Protein AF-A0A7D9DX71-F1 (afdb_monomer)

Secondary structure (DSSP, 8-state):
-PPP------HHHHHHHHHHHHH-S--PPP-PPPPHHHHHHHHHHHHHTT--SS---HHHHHHHHHHHHTT-HHHHHHHHS--

pLDDT: mean 82.59, std 16.53, range [29.05, 97.19]

Radius of gyration: 17.15 Å; Cα contacts (8 Å, |Δi|>4): 45; chains: 1; bounding box: 37×24×43 Å

Solvent-accessible surface area (backbone atoms only — not comparable to full-atom values): 5310 Å² total; per-residue (Å²): 134,85,74,81,81,78,75,75,78,54,62,63,75,75,46,30,75,70,42,49,65,69,69,54,89,80,83,89,80,88,82,78,60,54,50,72,68,56,45,53,51,51,52,52,49,36,54,76,69,64,36,47,91,59,91,85,44,76,69,62,50,49,54,52,47,41,67,76,30,70,34,30,65,71,47,47,47,64,72,42,45,82,128

Structure (mmCIF, N/CA/C/O backbone):
data_AF-A0A7D9DX71-F1
#
_entry.id   AF-A0A7D9DX71-F1
#
loop_
_atom_site.group_PDB
_atom_site.id
_atom_site.type_symbol
_atom_site.label_atom_id
_atom_site.label_alt_id
_atom_site.label_comp_id
_atom_site.label_asym_id
_atom_site.label_entity_id
_atom_site.label_seq_id
_atom_site.pdbx_PDB_ins_code
_atom_site.Cartn_x
_atom_site.Cartn_y
_atom_site.Cartn_z
_atom_site.occupancy
_atom_site.B_iso_or_equiv
_atom_site.auth_seq_id
_atom_site.auth_comp_id
_atom_site.auth_asym_id
_atom_site.auth_atom_id
_atom_site.pdbx_PDB_model_num
ATOM 1 N N . MET A 1 1 ? 18.040 -0.307 16.021 1.00 34.16 1 MET A N 1
ATOM 2 C CA . MET A 1 1 ? 16.701 -0.148 15.421 1.00 34.16 1 MET A CA 1
ATOM 3 C C . MET A 1 1 ? 16.857 -0.489 13.952 1.00 34.16 1 MET A C 1
ATOM 5 O O . MET A 1 1 ? 17.311 0.343 13.177 1.00 34.16 1 MET A O 1
ATOM 9 N N . GLU A 1 2 ? 16.666 -1.763 13.621 1.00 29.05 2 GLU A N 1
ATOM 10 C CA . GLU A 1 2 ? 16.831 -2.265 12.258 1.00 29.05 2 GLU A CA 1
ATOM 11 C C . GLU A 1 2 ? 15.687 -1.712 11.410 1.00 29.05 2 GLU A C 1
ATOM 13 O O . GLU A 1 2 ? 14.514 -1.938 11.701 1.00 29.05 2 G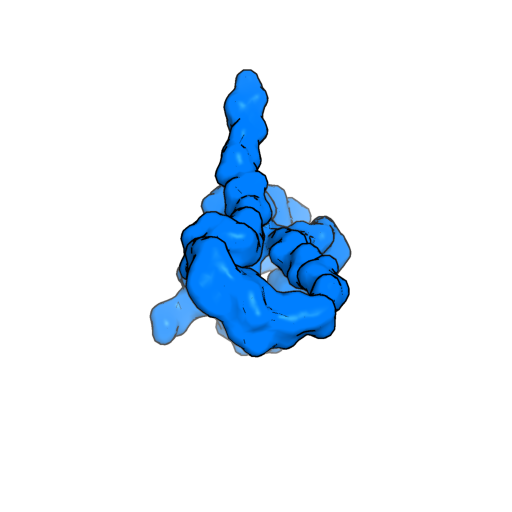LU A O 1
ATOM 18 N N . ARG A 1 3 ? 16.032 -0.897 10.410 1.00 32.56 3 ARG A N 1
ATOM 19 C CA . ARG A 1 3 ? 15.076 -0.454 9.397 1.00 32.56 3 ARG A CA 1
ATOM 20 C C . ARG A 1 3 ? 14.655 -1.702 8.633 1.00 32.56 3 ARG A C 1
ATOM 22 O O . ARG A 1 3 ? 15.525 -2.411 8.130 1.00 32.56 3 ARG A O 1
ATOM 29 N N . ALA A 1 4 ? 13.354 -1.978 8.578 1.00 34.28 4 ALA A N 1
ATOM 30 C CA . ALA A 1 4 ? 12.823 -3.023 7.720 1.00 34.28 4 ALA A CA 1
ATOM 31 C C . ALA A 1 4 ? 13.376 -2.793 6.306 1.00 34.28 4 ALA A C 1
ATOM 33 O O . ALA A 1 4 ? 13.187 -1.729 5.717 1.00 34.28 4 ALA A O 1
ATOM 34 N N . PHE A 1 5 ? 14.147 -3.759 5.808 1.00 38.56 5 PHE A N 1
ATOM 35 C CA . PHE A 1 5 ? 14.641 -3.761 4.440 1.00 38.56 5 PHE A CA 1
ATOM 36 C C . PHE A 1 5 ? 13.421 -3.844 3.521 1.00 38.56 5 PHE A C 1
ATOM 38 O O . PHE A 1 5 ? 12.841 -4.915 3.336 1.00 38.56 5 PHE A O 1
ATOM 45 N N . CYS A 1 6 ? 13.003 -2.711 2.964 1.00 41.09 6 CYS A N 1
ATOM 46 C CA . CYS A 1 6 ? 12.154 -2.724 1.791 1.00 41.09 6 CYS A CA 1
ATOM 47 C C . CYS A 1 6 ? 13.066 -2.979 0.590 1.00 41.09 6 CYS A C 1
ATOM 49 O O . CYS A 1 6 ? 13.787 -2.098 0.125 1.00 41.09 6 CYS A O 1
ATOM 51 N N . SER A 1 7 ? 13.119 -4.232 0.148 1.00 47.78 7 SER A N 1
ATOM 52 C CA . SER A 1 7 ? 13.710 -4.575 -1.136 1.00 47.78 7 SER A CA 1
ATOM 53 C C . SER A 1 7 ? 12.766 -4.069 -2.220 1.00 47.78 7 SER A C 1
ATOM 55 O O . SER A 1 7 ? 11.820 -4.770 -2.583 1.00 47.78 7 SER A O 1
ATOM 57 N N . SER A 1 8 ? 13.017 -2.867 -2.738 1.00 52.75 8 SER A N 1
ATOM 58 C CA . SER A 1 8 ? 12.534 -2.507 -4.065 1.00 52.75 8 SER A CA 1
ATOM 59 C C . SER A 1 8 ? 12.967 -3.631 -5.007 1.00 52.75 8 SER A C 1
ATOM 61 O O . SER A 1 8 ? 14.146 -3.988 -5.097 1.00 52.75 8 SER A O 1
ATOM 63 N N . TYR A 1 9 ? 11.996 -4.317 -5.605 1.00 61.78 9 TYR A N 1
ATOM 64 C CA . TYR A 1 9 ? 12.306 -5.447 -6.465 1.00 61.78 9 TYR A CA 1
ATOM 65 C C . TYR A 1 9 ? 13.118 -4.933 -7.648 1.00 61.78 9 TYR A C 1
ATOM 67 O O . TYR A 1 9 ? 12.618 -4.183 -8.486 1.00 61.78 9 TYR A O 1
ATOM 75 N N . ASN A 1 10 ? 14.385 -5.332 -7.723 1.00 70.56 10 ASN A N 1
ATOM 76 C CA . ASN A 1 10 ? 15.208 -4.974 -8.859 1.00 70.56 10 ASN A CA 1
ATOM 77 C C . ASN A 1 10 ? 14.663 -5.729 -10.079 1.00 70.56 10 ASN A C 1
ATOM 79 O O . ASN A 1 10 ? 14.779 -6.952 -10.174 1.00 70.56 10 ASN A O 1
ATOM 83 N N . HIS A 1 11 ? 14.041 -5.006 -11.008 1.00 70.81 11 HIS A N 1
ATOM 84 C CA . HIS A 1 11 ? 13.423 -5.582 -12.201 1.00 70.81 11 HIS A CA 1
ATOM 85 C C . HIS A 1 11 ? 14.416 -6.424 -13.026 1.00 70.81 11 HIS A C 1
ATOM 87 O O . HIS A 1 11 ? 14.006 -7.392 -13.660 1.00 70.81 11 HIS A O 1
ATOM 93 N N . VAL A 1 12 ? 15.725 -6.136 -12.958 1.00 75.31 12 VAL A N 1
ATOM 94 C CA . VAL A 1 12 ? 16.781 -6.943 -13.593 1.00 75.31 12 VAL A CA 1
ATOM 95 C C . VAL A 1 12 ? 16.860 -8.337 -12.968 1.00 75.31 12 VAL A C 1
ATOM 97 O O . VAL A 1 12 ? 17.061 -9.323 -13.674 1.00 75.31 12 VAL A O 1
ATOM 100 N N . GLN A 1 13 ? 16.664 -8.450 -11.652 1.00 82.06 13 GLN A N 1
ATOM 101 C CA . GLN A 1 13 ? 16.634 -9.740 -10.957 1.00 82.06 13 GLN A CA 1
ATOM 102 C C . GLN A 1 13 ? 15.360 -10.529 -11.278 1.00 82.06 13 GLN A C 1
ATOM 104 O O . GLN A 1 13 ? 15.431 -11.744 -11.466 1.00 82.06 13 GLN A O 1
ATOM 109 N N . LEU A 1 14 ? 14.211 -9.851 -11.373 1.00 84.81 14 LEU A N 1
ATOM 110 C CA . LEU A 1 14 ? 12.929 -10.489 -11.693 1.00 84.81 14 LEU A CA 1
ATOM 111 C C . LEU A 1 14 ? 12.871 -10.987 -13.142 1.00 84.81 14 LEU A C 1
ATOM 113 O O . LEU A 1 14 ? 12.521 -12.138 -13.389 1.00 84.81 14 LEU A O 1
ATOM 117 N N . LEU A 1 15 ? 13.234 -10.130 -14.098 1.00 85.62 15 LEU A N 1
ATOM 118 C CA . LEU A 1 15 ? 13.162 -10.429 -15.530 1.00 85.62 15 LEU A CA 1
ATOM 119 C C . LEU A 1 15 ? 14.333 -11.293 -16.008 1.00 85.62 15 LEU A C 1
ATOM 121 O O . LEU A 1 15 ? 14.216 -11.993 -17.016 1.00 85.62 15 LEU A O 1
ATOM 125 N N . ARG A 1 16 ? 15.455 -11.265 -15.274 1.00 85.62 16 ARG A N 1
ATOM 126 C CA . ARG A 1 16 ? 16.741 -11.859 -15.663 1.00 85.62 16 ARG A CA 1
ATOM 127 C C . ARG A 1 16 ? 17.259 -11.276 -16.985 1.00 85.62 16 ARG A C 1
ATOM 129 O O . ARG A 1 16 ? 16.586 -10.511 -17.672 1.00 85.62 16 ARG A O 1
ATOM 136 N N . ALA A 1 17 ? 18.477 -11.657 -17.367 1.00 85.12 17 ALA A N 1
ATOM 137 C CA . ALA A 1 17 ? 19.133 -11.125 -18.566 1.00 85.12 17 ALA A CA 1
ATOM 138 C C . ALA A 1 17 ? 18.290 -11.291 -19.848 1.00 85.12 17 ALA A C 1
ATOM 140 O O . ALA A 1 17 ? 18.224 -10.372 -20.658 1.00 85.12 17 ALA A O 1
ATOM 141 N N . GLN A 1 18 ? 17.607 -12.432 -20.001 1.00 89.12 18 GLN A N 1
ATOM 142 C CA . GLN A 1 18 ? 16.773 -12.719 -21.172 1.00 89.12 18 GLN A CA 1
ATOM 143 C C . GLN A 1 18 ? 15.498 -11.864 -21.226 1.00 89.12 18 GLN A C 1
ATOM 145 O O . GLN A 1 18 ? 15.084 -11.438 -22.303 1.00 89.12 18 GLN A O 1
ATOM 150 N N . GLY A 1 19 ? 14.864 -11.602 -20.079 1.00 87.50 19 GLY A N 1
ATOM 151 C CA . GLY A 1 19 ? 13.684 -10.742 -20.032 1.00 87.50 19 GLY A CA 1
ATOM 152 C C . GLY A 1 19 ? 14.048 -9.292 -20.333 1.00 87.50 19 GLY A C 1
ATOM 153 O O . GLY A 1 19 ? 13.412 -8.669 -21.177 1.00 87.50 19 GLY A O 1
ATOM 154 N N . VAL A 1 20 ? 15.130 -8.786 -19.729 1.00 85.94 20 VAL A N 1
ATOM 155 C CA . VAL A 1 20 ? 15.616 -7.417 -19.972 1.00 85.94 20 VAL A CA 1
ATOM 156 C C . VAL A 1 20 ? 15.973 -7.202 -21.447 1.00 85.94 20 VAL A C 1
ATOM 158 O O . VAL A 1 20 ? 15.585 -6.188 -22.020 1.00 85.94 20 VAL A O 1
ATOM 161 N N . SER A 1 21 ? 16.646 -8.161 -22.096 1.00 87.88 21 SER A N 1
ATOM 162 C CA . SER A 1 21 ? 17.004 -8.030 -23.516 1.00 87.88 21 SER A CA 1
ATOM 163 C C . SER A 1 21 ? 15.799 -8.068 -24.463 1.00 87.88 21 SER A C 1
ATOM 165 O O . SER A 1 21 ? 15.867 -7.482 -25.540 1.00 87.88 21 SER A O 1
ATOM 167 N N . THR A 1 22 ? 14.701 -8.724 -24.071 1.00 92.56 22 THR A N 1
ATOM 168 C CA . THR A 1 22 ? 13.476 -8.833 -24.885 1.00 92.56 22 THR A CA 1
ATOM 169 C C . THR A 1 22 ? 12.588 -7.593 -24.769 1.00 92.56 22 THR A C 1
ATOM 171 O O . THR A 1 22 ? 11.974 -7.190 -25.752 1.00 92.56 22 THR A O 1
ATOM 174 N N . VAL A 1 23 ? 12.522 -6.976 -23.583 1.00 87.38 23 VAL A N 1
ATOM 175 C CA . VAL A 1 23 ? 11.731 -5.752 -23.346 1.00 87.38 23 VAL A CA 1
ATOM 176 C C . VAL A 1 23 ? 12.306 -4.556 -24.118 1.00 87.38 23 VAL A C 1
ATOM 178 O O . VAL A 1 23 ? 11.559 -3.660 -24.506 1.00 87.38 23 VAL A O 1
ATOM 181 N N . GLY A 1 24 ? 13.613 -4.556 -24.394 1.00 82.94 24 GLY A N 1
ATOM 182 C CA . GLY A 1 24 ? 14.278 -3.460 -25.094 1.00 82.94 24 GLY A CA 1
ATOM 183 C C . GLY A 1 24 ? 14.444 -2.233 -24.196 1.00 82.94 24 GLY A C 1
ATOM 184 O O . GLY A 1 24 ? 14.707 -2.362 -23.003 1.00 82.94 24 GLY A O 1
ATOM 185 N N . SER A 1 25 ? 14.336 -1.030 -24.763 1.00 86.62 25 SER A N 1
ATOM 186 C CA . SER A 1 25 ? 14.449 0.221 -24.003 1.00 86.62 25 SER A CA 1
ATOM 187 C C . SER A 1 25 ? 13.156 0.530 -23.245 1.00 86.62 25 SER A C 1
ATOM 189 O O . SER A 1 25 ? 12.095 0.638 -23.853 1.00 86.62 25 SER A O 1
ATOM 191 N N . TYR A 1 26 ? 13.252 0.728 -21.931 1.00 86.50 26 TYR A N 1
ATOM 192 C CA . TYR A 1 26 ? 12.143 1.155 -21.075 1.00 86.50 26 TYR A CA 1
ATOM 193 C C . TYR A 1 26 ? 12.645 2.067 -19.957 1.00 86.50 26 TYR A C 1
ATOM 195 O O . TYR A 1 26 ? 13.835 2.092 -19.634 1.00 86.50 26 TYR A O 1
ATOM 203 N N . GLU A 1 27 ? 11.707 2.779 -19.343 1.00 85.12 27 GLU A N 1
ATOM 204 C CA . GLU A 1 27 ? 11.930 3.564 -18.136 1.00 85.12 27 GLU A CA 1
ATOM 205 C C . GLU A 1 27 ? 11.254 2.851 -16.952 1.00 85.12 27 GLU A C 1
ATOM 207 O O . GLU A 1 27 ? 10.029 2.698 -16.950 1.00 85.12 27 GLU A O 1
ATOM 212 N N . PRO A 1 28 ? 12.015 2.330 -15.973 1.00 84.56 28 PRO A N 1
ATOM 213 C CA . PRO A 1 28 ? 11.424 1.693 -14.805 1.00 84.56 28 PRO A CA 1
ATOM 214 C C . PRO A 1 28 ? 10.754 2.739 -13.909 1.00 84.56 28 PRO A C 1
ATOM 216 O O . PRO A 1 28 ? 11.387 3.713 -13.511 1.00 84.56 28 PRO A O 1
ATOM 219 N N . ILE A 1 29 ? 9.497 2.494 -13.537 1.00 83.88 29 ILE A N 1
ATOM 220 C CA . ILE A 1 29 ? 8.767 3.314 -12.564 1.00 83.88 29 ILE A CA 1
ATOM 221 C C . ILE A 1 29 ? 8.749 2.578 -11.226 1.00 83.88 29 ILE A C 1
ATOM 223 O O . ILE A 1 29 ? 8.298 1.434 -11.141 1.00 83.88 29 ILE A O 1
ATOM 227 N N . GLU A 1 30 ? 9.246 3.234 -10.182 1.00 84.50 30 GLU A N 1
ATOM 228 C CA . GLU A 1 30 ? 9.184 2.724 -8.816 1.00 84.50 30 GLU A CA 1
ATOM 229 C C . GLU A 1 30 ? 7.805 2.997 -8.206 1.00 84.50 30 GLU A C 1
ATOM 231 O O . GLU A 1 30 ? 7.276 4.104 -8.298 1.00 84.50 30 GLU A O 1
ATOM 236 N N . VAL A 1 31 ? 7.223 1.977 -7.574 1.00 86.38 31 VAL A N 1
ATOM 237 C CA . VAL A 1 31 ? 5.977 2.096 -6.812 1.00 86.38 31 VAL A CA 1
ATOM 238 C C . VAL A 1 31 ? 6.298 1.805 -5.356 1.00 86.38 31 VAL A C 1
ATOM 240 O O . VAL A 1 31 ? 6.623 0.670 -5.006 1.00 86.38 31 VAL A O 1
ATOM 243 N N . SER A 1 32 ? 6.230 2.840 -4.527 1.00 89.81 32 SER A N 1
ATOM 244 C CA . SER A 1 32 ? 6.514 2.756 -3.095 1.00 89.81 32 SER A CA 1
ATOM 2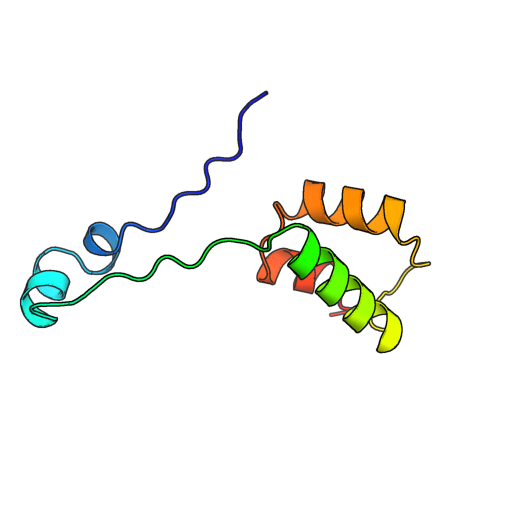45 C C . SER A 1 32 ? 5.274 2.369 -2.282 1.00 89.81 32 SER A C 1
ATOM 247 O O . SER A 1 32 ? 4.146 2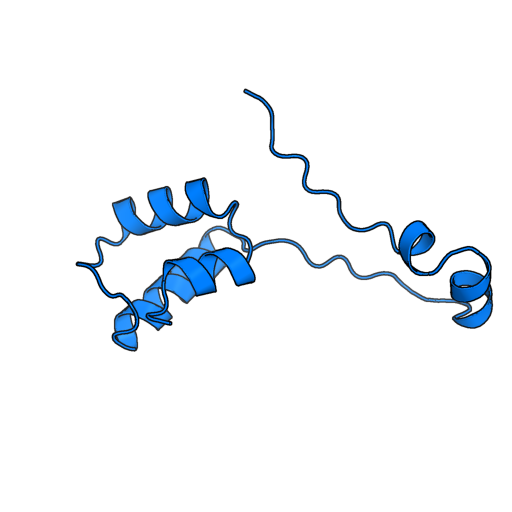.340 -2.780 1.00 89.81 32 SER A O 1
ATOM 249 N N . GLU A 1 33 ? 5.483 2.083 -0.999 1.00 93.75 33 GLU A N 1
ATOM 250 C CA . GLU A 1 33 ? 4.419 1.994 -0.001 1.00 93.75 33 GLU A CA 1
ATOM 251 C C . GLU A 1 33 ? 3.686 3.327 0.177 1.00 93.75 33 GLU A C 1
ATOM 253 O O . GLU A 1 33 ? 4.153 4.378 -0.263 1.00 93.75 33 GLU A O 1
ATOM 258 N N . TYR A 1 34 ? 2.559 3.294 0.897 1.00 96.12 34 TYR A N 1
ATOM 259 C CA . TYR A 1 34 ? 1.813 4.512 1.176 1.00 96.12 34 TYR A CA 1
ATOM 260 C C . TYR A 1 34 ? 2.653 5.546 1.931 1.00 96.12 34 TYR A C 1
ATOM 262 O O . TYR A 1 34 ? 3.253 5.270 2.979 1.00 96.12 34 TYR A O 1
ATOM 270 N N . GLY A 1 35 ? 2.575 6.786 1.456 1.00 95.69 35 GLY A N 1
ATOM 271 C CA . GLY A 1 35 ? 2.872 7.956 2.263 1.00 95.69 35 GLY A CA 1
ATOM 272 C C . GLY A 1 35 ? 1.915 8.075 3.454 1.00 95.69 35 GLY A C 1
ATOM 273 O O . GLY A 1 35 ? 0.861 7.439 3.519 1.00 95.69 35 GLY A O 1
ATOM 274 N N . ASN A 1 36 ? 2.262 8.926 4.422 1.00 94.62 36 ASN A N 1
ATOM 275 C CA . ASN A 1 36 ? 1.421 9.121 5.610 1.00 94.62 36 ASN A CA 1
ATOM 276 C C . ASN A 1 36 ? 0.022 9.640 5.245 1.00 94.62 36 ASN A C 1
ATOM 278 O O . ASN A 1 36 ? -0.969 9.152 5.786 1.00 94.62 36 ASN A O 1
ATOM 282 N N . ASP A 1 37 ? -0.056 10.580 4.302 1.00 95.94 37 ASP A N 1
ATOM 283 C CA . ASP A 1 37 ? -1.329 11.144 3.849 1.00 95.94 37 ASP A CA 1
ATOM 284 C C . ASP A 1 37 ? -2.172 10.103 3.107 1.00 95.94 37 ASP A C 1
ATOM 286 O O . ASP A 1 37 ? -3.367 9.980 3.370 1.00 95.94 37 ASP A O 1
ATOM 290 N N . GLU A 1 38 ? -1.552 9.298 2.241 1.00 97.19 38 GLU A N 1
ATOM 291 C CA . GLU A 1 38 ? -2.230 8.227 1.503 1.00 97.19 38 GLU A CA 1
ATOM 292 C C . GLU A 1 38 ? -2.804 7.172 2.448 1.00 97.19 38 GLU A C 1
ATOM 294 O O . GLU A 1 38 ? -3.979 6.809 2.335 1.00 97.19 38 GLU A O 1
ATOM 299 N N . LEU A 1 39 ? -2.016 6.735 3.439 1.00 95.62 39 LEU A N 1
ATOM 300 C CA . LEU A 1 39 ? -2.496 5.809 4.458 1.00 95.62 39 LEU A CA 1
ATOM 301 C C . LEU A 1 39 ? -3.652 6.430 5.249 1.00 95.62 39 LEU A C 1
ATOM 303 O O . LEU A 1 39 ? -4.681 5.784 5.436 1.00 95.62 39 LEU A O 1
ATOM 307 N N . LEU A 1 40 ? -3.527 7.683 5.689 1.00 94.25 40 LEU A N 1
ATOM 308 C CA . LEU A 1 40 ? -4.580 8.344 6.455 1.00 94.25 40 LEU A CA 1
ATOM 309 C C . LEU A 1 40 ? -5.895 8.434 5.665 1.00 94.25 40 LEU A C 1
ATOM 311 O O . LEU A 1 40 ? -6.963 8.193 6.230 1.00 94.25 40 LEU A O 1
ATOM 315 N N . GLN A 1 41 ? -5.839 8.757 4.370 1.00 94.88 41 GLN A N 1
ATOM 316 C CA . GLN A 1 41 ? -7.027 8.789 3.512 1.00 94.88 41 GLN A CA 1
ATOM 317 C C . GLN A 1 41 ? -7.616 7.391 3.293 1.00 94.88 41 GLN A C 1
ATOM 319 O O . GLN A 1 41 ? -8.833 7.224 3.370 1.00 94.88 41 GLN A O 1
ATOM 324 N N . CYS A 1 42 ? -6.769 6.376 3.107 1.00 94.81 42 CYS A N 1
ATOM 325 C CA . CYS A 1 42 ? -7.192 4.980 2.998 1.00 94.81 42 CYS A CA 1
ATOM 326 C C . CYS A 1 42 ? -7.950 4.518 4.256 1.00 94.81 42 CYS A C 1
ATOM 328 O O . CYS A 1 42 ? -9.060 3.989 4.166 1.00 94.81 42 CYS A O 1
ATOM 330 N N . LEU A 1 43 ? -7.419 4.812 5.447 1.00 92.94 43 LEU A N 1
ATOM 331 C CA . LEU A 1 43 ? -8.087 4.486 6.708 1.00 92.94 43 LEU A CA 1
ATOM 332 C C . LEU A 1 43 ? -9.393 5.278 6.881 1.00 92.94 43 LEU A C 1
ATOM 334 O O . LEU A 1 43 ? -10.403 4.715 7.289 1.00 92.94 43 LEU A O 1
ATOM 338 N N . LYS A 1 44 ? -9.442 6.564 6.514 1.00 91.62 44 LYS A N 1
ATOM 339 C CA . LYS A 1 44 ? -10.708 7.325 6.522 1.00 91.62 44 LYS A CA 1
ATOM 340 C C . LYS A 1 44 ? -11.762 6.690 5.615 1.00 91.62 44 LYS A C 1
ATOM 342 O O . LYS A 1 44 ? -12.924 6.604 6.010 1.00 91.62 44 LYS A O 1
ATOM 347 N N . TYR A 1 45 ? -11.359 6.224 4.434 1.00 93.31 45 TYR A N 1
ATOM 348 C CA . TYR A 1 45 ? -12.244 5.527 3.507 1.00 93.31 45 TYR A CA 1
ATOM 349 C C . TYR A 1 45 ? -12.786 4.225 4.110 1.00 93.31 45 TYR A C 1
ATOM 351 O O . TYR A 1 45 ? -14.000 4.021 4.118 1.00 93.31 45 TYR A O 1
ATOM 359 N N . TYR A 1 46 ? -11.926 3.378 4.680 1.00 91.94 46 TYR A N 1
ATOM 360 C CA . TYR A 1 46 ? -12.357 2.139 5.336 1.00 91.94 46 TYR A CA 1
ATOM 361 C C . TYR A 1 46 ? -13.317 2.394 6.499 1.00 91.94 46 TYR A C 1
ATOM 363 O O . TYR A 1 46 ? -14.320 1.695 6.626 1.00 91.94 46 TYR A O 1
ATOM 371 N N . ASN A 1 47 ? -13.081 3.441 7.291 1.00 90.00 47 ASN A N 1
ATOM 372 C CA . ASN A 1 47 ? -13.974 3.824 8.382 1.00 90.00 47 ASN A CA 1
ATOM 373 C C . ASN A 1 47 ? -15.335 4.279 7.86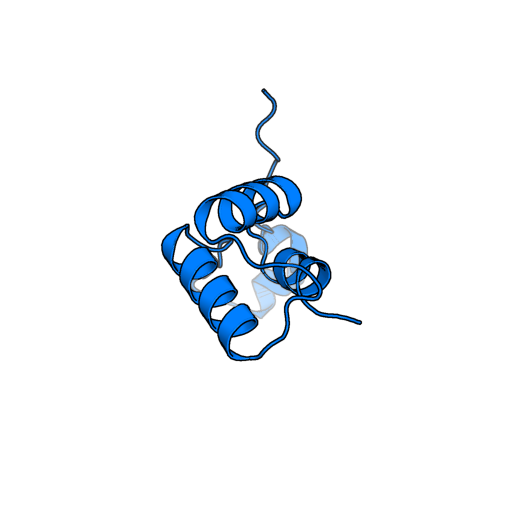1 1.00 90.00 47 ASN A C 1
ATOM 375 O O . ASN A 1 47 ? -16.368 3.797 8.314 1.00 90.00 47 ASN A O 1
ATOM 379 N N . HIS A 1 48 ? -15.344 5.142 6.846 1.00 90.94 48 HIS A N 1
ATOM 380 C CA . HIS A 1 48 ? -16.583 5.595 6.223 1.00 90.94 48 HIS A CA 1
ATOM 381 C C . HIS A 1 48 ? -17.398 4.443 5.612 1.00 90.94 48 HIS A C 1
ATOM 383 O O . HIS A 1 48 ? -18.626 4.485 5.607 1.00 90.94 48 HIS A O 1
ATOM 389 N N . LYS A 1 49 ? -16.729 3.400 5.111 1.00 91.56 49 LYS A N 1
ATOM 390 C CA . LYS A 1 49 ? -17.373 2.199 4.569 1.00 91.56 49 LYS A CA 1
ATOM 391 C C . LYS A 1 49 ? -17.749 1.156 5.625 1.00 91.56 49 LYS A C 1
ATOM 393 O O . LYS A 1 49 ? -18.272 0.113 5.250 1.00 91.56 49 LYS A O 1
ATOM 398 N N . GLY A 1 50 ? -17.504 1.420 6.911 1.00 88.69 50 GLY A N 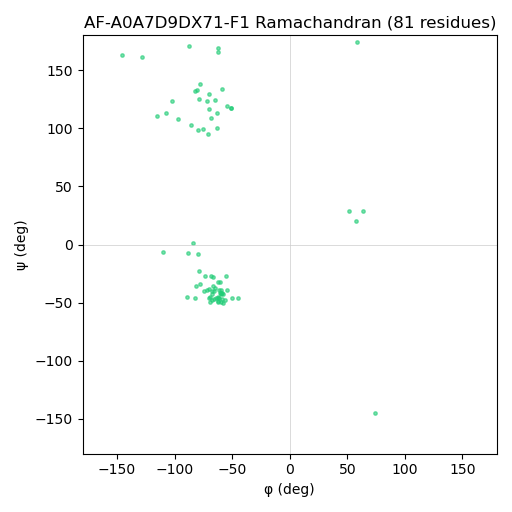1
ATOM 399 C CA . GLY A 1 50 ? -17.776 0.463 7.987 1.00 88.69 50 GLY A CA 1
ATOM 400 C C . GLY A 1 50 ? -16.930 -0.806 7.877 1.00 88.69 50 GLY A C 1
ATOM 401 O O . GLY A 1 50 ? -17.373 -1.877 8.273 1.00 88.69 50 GLY A O 1
ATOM 402 N N . LEU A 1 51 ? -15.735 -0.700 7.290 1.00 86.69 51 LEU A N 1
ATOM 403 C CA . LEU A 1 51 ? -14.852 -1.837 7.048 1.00 86.69 51 LEU A CA 1
ATOM 404 C C . LEU A 1 51 ? -13.922 -2.129 8.223 1.00 86.69 51 LEU A C 1
ATOM 406 O O . LEU A 1 51 ? -13.241 -3.141 8.186 1.00 86.69 51 LEU A O 1
ATOM 410 N N . PHE A 1 52 ? -13.875 -1.282 9.254 1.00 82.06 52 PHE A N 1
ATOM 411 C CA . PHE A 1 52 ? -13.174 -1.633 10.487 1.00 82.06 52 PHE A CA 1
ATOM 412 C C . PHE A 1 52 ? -14.065 -2.485 11.377 1.00 82.06 52 PHE A C 1
ATOM 414 O O . PHE A 1 52 ? -15.205 -2.134 11.665 1.00 82.06 52 PHE A O 1
ATOM 421 N N . SER A 1 53 ? -13.499 -3.581 11.873 1.00 67.44 53 SER A N 1
ATOM 422 C CA . SER A 1 53 ? -14.135 -4.446 12.870 1.00 67.44 53 SER A CA 1
ATOM 423 C C . SER A 1 53 ? -14.045 -3.905 14.307 1.00 67.44 53 SER A C 1
ATOM 425 O O . SER A 1 53 ? -14.642 -4.486 15.210 1.00 67.44 53 SER A O 1
ATOM 427 N N . ARG A 1 54 ? -13.287 -2.823 14.540 1.00 68.81 54 ARG A N 1
ATOM 428 C CA . ARG A 1 54 ? -12.998 -2.235 15.860 1.00 68.81 54 ARG A CA 1
ATOM 429 C C . ARG A 1 54 ? -13.291 -0.737 15.873 1.00 68.81 54 ARG A C 1
ATOM 431 O O . ARG A 1 54 ? -13.298 -0.108 14.816 1.00 68.81 54 ARG A O 1
ATOM 438 N N . ASP A 1 55 ? -13.448 -0.175 17.071 1.00 72.69 55 ASP A N 1
ATOM 439 C CA . ASP A 1 55 ? -13.581 1.270 17.269 1.00 72.69 55 ASP A CA 1
ATOM 440 C C . ASP A 1 55 ? -12.402 2.016 16.631 1.00 72.69 55 ASP A C 1
ATOM 442 O O . ASP A 1 55 ? -11.235 1.808 16.975 1.00 72.69 55 ASP A O 1
ATOM 446 N N . PHE A 1 56 ? -12.712 2.877 15.663 1.00 73.88 56 PHE A N 1
ATOM 447 C CA . PHE A 1 56 ? -11.715 3.603 14.892 1.00 73.88 56 PHE A CA 1
ATOM 448 C C . PHE A 1 56 ? -11.299 4.886 15.619 1.00 73.88 56 PHE A C 1
ATOM 450 O O . PHE A 1 56 ? -12.002 5.898 15.584 1.00 73.88 56 PHE A O 1
ATOM 457 N N . ASN A 1 57 ? -10.126 4.867 16.254 1.00 82.69 57 ASN A N 1
ATOM 458 C CA . ASN A 1 57 ? -9.491 6.069 16.790 1.00 82.69 57 ASN A CA 1
ATOM 459 C C . ASN A 1 57 ? -8.450 6.581 15.789 1.00 82.69 57 ASN A C 1
ATOM 461 O O . ASN A 1 57 ? -7.377 6.002 15.653 1.00 82.69 57 ASN A O 1
ATOM 465 N N . HIS A 1 58 ? -8.742 7.700 15.122 1.00 74.88 58 HIS A N 1
ATOM 466 C CA . HIS A 1 58 ? -7.925 8.249 14.033 1.00 74.88 5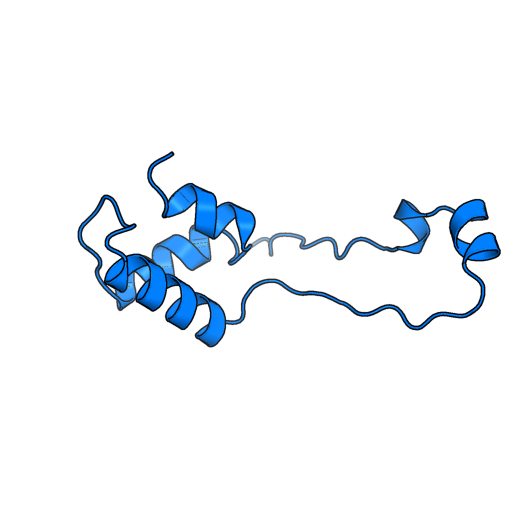8 HIS A CA 1
ATOM 467 C C . HIS A 1 58 ? -6.410 8.264 14.296 1.00 74.88 58 HIS A C 1
ATOM 469 O O . HIS A 1 58 ? -5.640 7.894 13.411 1.00 74.88 58 HIS A O 1
ATOM 475 N N . GLN A 1 59 ? -5.971 8.701 15.480 1.00 82.88 59 GLN A N 1
ATOM 476 C CA . GLN A 1 59 ? -4.545 8.874 15.761 1.00 82.88 59 GLN A CA 1
ATOM 477 C C . GLN A 1 59 ? -3.879 7.554 16.153 1.00 82.88 59 GLN A C 1
ATOM 479 O O . GLN A 1 59 ? -2.820 7.216 15.624 1.00 82.88 59 GLN A O 1
ATOM 484 N N . GLN A 1 60 ? -4.512 6.796 17.047 1.00 88.50 60 GLN A N 1
ATOM 485 C CA . GLN A 1 60 ? -3.969 5.526 17.520 1.00 88.50 60 GLN A CA 1
ATOM 486 C C . GLN A 1 60 ? -4.002 4.458 16.420 1.00 88.50 60 GLN A C 1
ATOM 488 O O . GLN A 1 60 ? -2.989 3.815 16.158 1.00 88.50 60 GLN A O 1
ATOM 493 N N . THR A 1 61 ? -5.122 4.329 15.703 1.00 88.81 61 THR A N 1
ATOM 494 C CA . THR A 1 61 ? -5.266 3.363 14.610 1.00 88.81 61 THR A CA 1
ATOM 495 C C . THR A 1 61 ? -4.267 3.637 13.488 1.00 88.81 61 THR A C 1
ATOM 497 O O . THR A 1 61 ? -3.685 2.697 12.954 1.00 88.81 61 THR A O 1
ATOM 500 N N . PHE A 1 62 ? -4.004 4.905 13.149 1.00 92.44 62 PHE A N 1
ATOM 501 C CA . PHE A 1 62 ? -2.966 5.232 12.168 1.00 92.44 62 PHE A CA 1
ATOM 502 C C . PHE A 1 62 ? -1.587 4.728 12.610 1.00 92.44 62 PHE A C 1
ATOM 504 O O . PHE A 1 62 ? -0.906 4.068 11.828 1.00 92.44 62 PHE A O 1
ATOM 511 N N . GLN A 1 63 ? -1.181 5.012 13.852 1.00 94.00 63 GLN A N 1
ATOM 512 C CA . GLN A 1 63 ? 0.130 4.612 14.372 1.00 94.00 63 GLN A CA 1
ATOM 513 C C . GLN A 1 63 ? 0.290 3.089 14.416 1.00 94.00 63 GLN A C 1
ATOM 515 O O . GLN A 1 63 ? 1.309 2.567 13.965 1.00 94.00 63 GLN A O 1
ATOM 520 N N . GLU A 1 64 ? -0.726 2.379 14.907 1.00 92.19 64 GLU A N 1
ATOM 521 C CA . GLU A 1 64 ? -0.726 0.917 14.985 1.00 92.19 64 GLU A CA 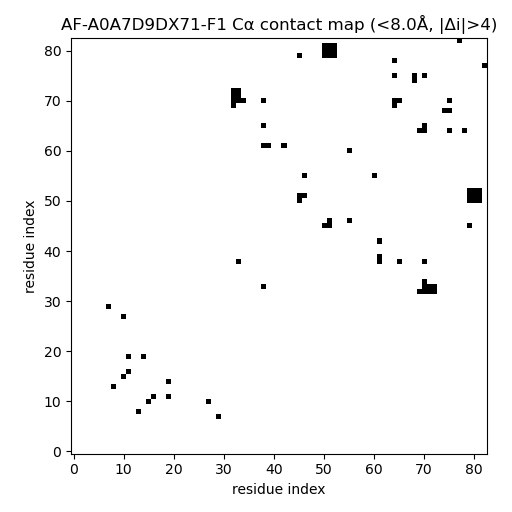1
ATOM 522 C C . GLU A 1 64 ? -0.645 0.281 13.596 1.00 92.19 64 GLU A C 1
ATOM 524 O O . GLU A 1 64 ? 0.216 -0.565 13.351 1.00 92.19 64 GLU A O 1
ATOM 529 N N . ILE A 1 65 ? -1.494 0.716 12.658 1.00 93.31 65 ILE A N 1
ATOM 530 C CA . ILE A 1 65 ? -1.491 0.179 11.296 1.00 93.31 65 ILE A CA 1
ATOM 531 C C . ILE A 1 65 ? -0.174 0.502 10.593 1.00 93.31 65 ILE A C 1
ATOM 533 O O . ILE A 1 65 ? 0.420 -0.393 9.991 1.00 93.31 65 ILE A O 1
ATOM 537 N N . ALA A 1 66 ? 0.317 1.741 10.682 1.00 94.69 66 ALA A N 1
ATOM 538 C CA . ALA A 1 66 ? 1.581 2.131 10.064 1.00 94.69 66 ALA A CA 1
ATOM 539 C C . ALA A 1 66 ? 2.749 1.277 10.580 1.00 94.69 66 ALA A C 1
ATOM 541 O O . ALA A 1 66 ? 3.559 0.814 9.778 1.00 94.69 66 ALA A O 1
ATOM 542 N N . TYR A 1 67 ? 2.798 1.018 11.890 1.00 95.06 67 TYR A N 1
ATOM 543 C CA . TYR A 1 67 ? 3.831 0.193 12.511 1.00 95.06 67 TYR A CA 1
ATOM 544 C C . TYR A 1 67 ? 3.734 -1.284 12.105 1.00 95.06 67 TYR A C 1
ATOM 546 O O . TYR A 1 67 ? 4.730 -1.882 11.708 1.00 95.06 67 TYR A O 1
ATOM 554 N N . LEU A 1 68 ? 2.538 -1.875 12.171 1.00 93.94 68 LEU A N 1
ATOM 555 C CA . LEU A 1 68 ? 2.342 -3.310 11.933 1.00 93.94 68 LEU A CA 1
ATOM 556 C C . LEU A 1 68 ? 2.466 -3.708 10.460 1.00 93.94 68 LEU A C 1
ATOM 558 O O . LEU A 1 68 ? 2.778 -4.856 10.154 1.00 93.94 68 LEU A O 1
ATOM 562 N N . THR A 1 69 ? 2.178 -2.783 9.546 1.00 94.38 69 THR A N 1
ATOM 563 C CA . THR A 1 69 ? 2.076 -3.089 8.112 1.00 94.38 69 THR A CA 1
ATOM 564 C C . THR A 1 69 ? 3.207 -2.509 7.286 1.00 94.38 69 THR A C 1
ATOM 566 O O . THR A 1 69 ? 3.247 -2.760 6.082 1.00 94.38 69 THR A O 1
ATOM 569 N N . ASP A 1 70 ? 4.085 -1.701 7.893 1.00 95.06 70 ASP A N 1
ATOM 570 C CA . ASP A 1 70 ? 5.080 -0.903 7.167 1.00 95.06 70 ASP A CA 1
ATOM 571 C C . ASP A 1 70 ? 4.422 -0.069 6.045 1.00 95.06 70 ASP A C 1
ATOM 573 O O . ASP A 1 70 ? 5.000 0.192 4.997 1.00 95.06 70 ASP A O 1
ATOM 577 N N . ARG A 1 71 ? 3.144 0.297 6.243 1.00 95.06 71 ARG A N 1
ATOM 578 C CA . ARG A 1 71 ? 2.281 1.004 5.280 1.00 95.06 71 ARG A CA 1
ATOM 579 C C . ARG A 1 71 ? 2.111 0.288 3.929 1.00 95.06 71 ARG A C 1
ATOM 581 O O . ARG A 1 71 ? 1.690 0.904 2.949 1.00 95.06 71 ARG A O 1
ATOM 588 N N . ARG A 1 72 ? 2.374 -1.022 3.866 1.00 94.69 72 ARG A N 1
ATOM 589 C CA . ARG A 1 72 ? 2.216 -1.827 2.647 1.00 94.69 72 ARG A CA 1
ATOM 590 C C . ARG A 1 72 ? 0.731 -2.038 2.337 1.00 94.69 72 ARG A C 1
ATOM 592 O O . ARG A 1 72 ? 0.038 -2.639 3.165 1.00 94.69 72 ARG A O 1
ATOM 599 N N . PRO A 1 73 ? 0.238 -1.654 1.143 1.00 94.12 73 PRO A N 1
ATOM 600 C CA . PRO A 1 73 ? -1.190 -1.682 0.813 1.00 94.12 73 PRO A CA 1
ATOM 601 C C . PRO A 1 73 ? -1.898 -3.006 1.115 1.00 94.12 73 PRO A C 1
ATOM 603 O O . PRO A 1 73 ? -2.948 -3.026 1.756 1.00 94.12 73 PRO A O 1
ATOM 606 N N . LEU A 1 74 ? -1.288 -4.129 0.726 1.00 93.38 74 LEU A N 1
ATOM 607 C CA . LEU A 1 74 ? -1.868 -5.458 0.930 1.00 93.38 74 LEU A CA 1
ATOM 608 C C . LEU A 1 74 ? -1.960 -5.843 2.416 1.00 93.38 74 LEU A C 1
ATOM 610 O O . LEU A 1 74 ? -2.907 -6.510 2.825 1.00 93.38 74 LEU A O 1
ATOM 614 N N . LEU A 1 75 ? -0.984 -5.437 3.234 1.00 93.75 75 LEU A N 1
ATOM 615 C CA . LEU A 1 75 ? -0.996 -5.708 4.674 1.00 93.75 75 LEU A CA 1
ATOM 616 C C . LEU A 1 75 ? -2.001 -4.806 5.396 1.00 93.75 75 LEU A C 1
ATOM 618 O O . LEU A 1 75 ? -2.736 -5.292 6.251 1.00 93.75 75 LEU A O 1
ATOM 622 N N . VAL A 1 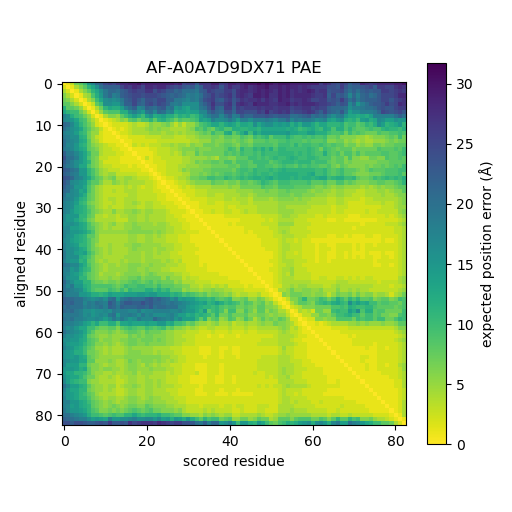76 ? -2.089 -3.530 5.005 1.00 93.31 76 VAL A N 1
ATOM 623 C CA . VAL A 1 76 ? -3.122 -2.595 5.483 1.00 93.31 76 VAL A CA 1
ATOM 624 C C . VAL A 1 76 ? -4.514 -3.156 5.202 1.00 93.31 76 VAL A C 1
ATOM 626 O O . VAL A 1 76 ? -5.346 -3.214 6.101 1.00 93.31 76 VAL A O 1
ATOM 629 N N . GLN A 1 77 ? -4.758 -3.636 3.981 1.00 92.69 77 GLN A N 1
ATOM 630 C CA . GLN A 1 77 ? -6.029 -4.253 3.615 1.00 92.69 77 GLN A CA 1
ATOM 631 C C . GLN A 1 77 ? -6.364 -5.457 4.508 1.00 92.69 77 GLN A C 1
ATOM 633 O O . GLN A 1 77 ? -7.453 -5.505 5.073 1.00 92.69 77 GLN A O 1
ATOM 638 N N . LYS A 1 78 ? -5.426 -6.400 4.669 1.00 90.75 78 LYS A N 1
ATOM 639 C CA . LYS A 1 78 ? -5.617 -7.607 5.493 1.00 90.75 78 LYS A CA 1
ATOM 640 C C . LYS A 1 78 ? -5.858 -7.308 6.972 1.00 90.75 78 LYS A C 1
ATOM 642 O O . LYS A 1 78 ? -6.541 -8.075 7.635 1.00 90.75 78 LYS A O 1
ATOM 647 N N . MET A 1 79 ? -5.268 -6.233 7.489 1.00 88.56 79 MET A N 1
ATOM 648 C CA . MET A 1 79 ? -5.447 -5.822 8.883 1.00 88.56 79 MET A CA 1
ATOM 649 C C . MET A 1 79 ? -6.784 -5.125 9.124 1.00 88.56 79 MET A C 1
ATOM 651 O O . MET A 1 79 ? -7.346 -5.246 10.211 1.00 88.56 79 MET A O 1
ATOM 655 N N . CYS A 1 80 ? -7.275 -4.372 8.139 1.00 88.12 80 CYS A N 1
ATOM 656 C CA . CYS A 1 80 ? -8.476 -3.564 8.296 1.00 88.12 80 CYS A CA 1
ATOM 657 C C . CYS A 1 80 ? -9.753 -4.327 7.930 1.00 88.12 80 CYS A C 1
ATOM 659 O O . CYS A 1 80 ? -10.722 -4.232 8.675 1.00 88.12 80 CYS A O 1
ATOM 661 N N . LEU A 1 81 ? -9.769 -5.062 6.811 1.00 85.94 81 LEU A N 1
ATOM 662 C CA . LEU A 1 81 ? -10.984 -5.692 6.290 1.00 85.94 81 LEU A CA 1
ATOM 663 C C . LEU A 1 81 ? -11.348 -6.981 7.052 1.00 85.94 81 LEU A C 1
ATOM 665 O O . LEU A 1 81 ? -10.471 -7.812 7.301 1.00 85.94 81 LEU A O 1
ATOM 669 N N . PRO A 1 82 ? -12.637 -7.205 7.367 1.00 71.75 82 PRO A N 1
ATOM 670 C CA . PRO A 1 82 ? -13.117 -8.487 7.858 1.00 71.75 82 PRO A CA 1
ATOM 671 C C . PRO A 1 82 ? -13.199 -9.478 6.688 1.00 71.75 82 PRO A C 1
ATOM 673 O O . PRO A 1 82 ? -14.159 -9.428 5.932 1.00 71.75 82 PRO A O 1
ATOM 676 N N . PHE A 1 83 ? -12.176 -10.331 6.567 1.00 62.03 83 PHE A N 1
ATOM 677 C CA . PHE A 1 83 ? -12.060 -11.518 5.696 1.00 62.03 83 PHE A CA 1
ATOM 678 C C . PHE A 1 83 ? -12.563 -11.384 4.248 1.00 62.03 83 PHE A C 1
ATOM 680 O O . PHE A 1 83 ? -13.775 -11.560 3.997 1.00 62.03 83 PHE A O 1
#

Mean predicted aligned error: 7.6 Å

Sequence (83 aa):
MERAFCSSYNHVQLLRAQGVSTVGSYEPIEVSEYGNDELLQCLKYYNHKGLFSRDFNHQQTFQEIAYLTDRRPLLVQKMCLPF

Foldseek 3Di:
DDDPDPPQPPVCVVCPPVNDVVVPDDDDDGDDADDLVRLLVVLVVCVVVVQAPDDDDSPVVSVVLCVVPVNHPVSSCVNRGDD

Nearest PDB structures (foldseek):
  6ywy-asse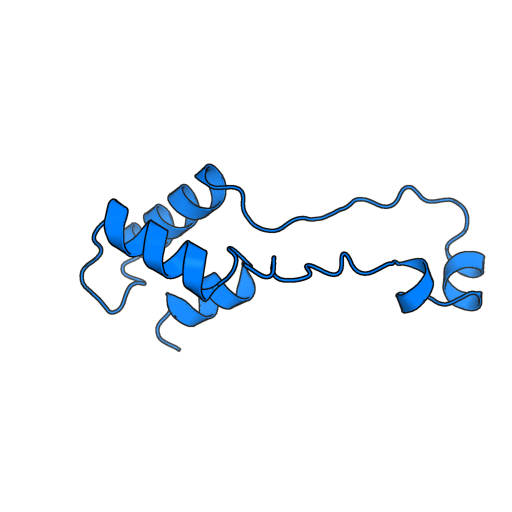mbly1_XX  TM=6.943E-01  e=6.313E-01  Neurospora crassa
  7pkq-assembly1_x  TM=6.403E-01  e=3.400E+00  Chlamydomonas reinhardtii
  8fkt-assembly1_BA  TM=4.561E-01  e=4.943E+00  Homo sapiens
  8ccv-assembly1_B  TM=5.263E-01  e=7.648E+00  Escherichia coli

Organism: Paramuricea clavata (NCBI:txid317549)